Protein AF-A0A0F9I7E5-F1 (afdb_monomer)

Structure (mmCIF, N/CA/C/O backbone):
data_AF-A0A0F9I7E5-F1
#
_entry.id   AF-A0A0F9I7E5-F1
#
loop_
_atom_site.group_PDB
_atom_site.id
_atom_site.type_symbol
_atom_site.label_atom_id
_atom_site.label_alt_id
_atom_site.label_comp_id
_atom_site.label_asym_id
_atom_site.label_entity_id
_atom_site.label_seq_id
_atom_site.pdbx_PDB_ins_code
_atom_site.Cartn_x
_atom_site.Cartn_y
_atom_site.Cartn_z
_atom_site.occupancy
_atom_site.B_iso_or_equiv
_atom_site.auth_seq_id
_atom_site.auth_comp_id
_atom_site.auth_asym_id
_atom_site.auth_atom_id
_atom_site.pdbx_PDB_model_num
ATOM 1 N N . MET A 1 1 ? 16.602 -2.632 -31.548 1.00 53.66 1 MET A N 1
ATOM 2 C CA . MET A 1 1 ? 16.999 -1.218 -31.392 1.00 53.66 1 MET A CA 1
ATOM 3 C C . MET A 1 1 ? 17.053 -0.963 -29.897 1.00 53.66 1 MET A C 1
ATOM 5 O O . MET A 1 1 ? 16.074 -1.279 -29.239 1.00 53.66 1 MET A O 1
ATOM 9 N N . GLY A 1 2 ? 18.195 -0.539 -29.361 1.00 60.75 2 GLY A N 1
ATOM 10 C CA . GLY A 1 2 ? 18.329 -0.127 -27.960 1.00 60.75 2 GLY A CA 1
ATOM 11 C C . GLY A 1 2 ? 18.559 1.380 -27.911 1.00 60.75 2 GLY A C 1
ATOM 12 O O . GLY A 1 2 ? 19.133 1.924 -28.853 1.00 60.75 2 GLY A O 1
ATOM 13 N N . TYR A 1 3 ? 18.079 2.038 -26.861 1.00 68.38 3 TYR A N 1
ATOM 14 C CA . TYR A 1 3 ? 18.292 3.467 -26.637 1.00 68.38 3 TYR A CA 1
ATOM 15 C C . TYR A 1 3 ? 19.515 3.684 -25.739 1.00 68.38 3 TYR A C 1
ATOM 17 O O . TYR A 1 3 ? 19.786 2.872 -24.856 1.00 68.38 3 TYR A O 1
ATOM 25 N N . ASP A 1 4 ? 20.220 4.801 -25.929 1.00 76.62 4 ASP A N 1
ATOM 26 C CA . ASP A 1 4 ? 21.412 5.176 -25.142 1.00 76.62 4 ASP A CA 1
ATOM 27 C C . ASP A 1 4 ? 21.085 5.611 -23.695 1.00 76.62 4 ASP A C 1
ATOM 29 O O . ASP A 1 4 ? 21.970 6.005 -22.937 1.00 76.62 4 ASP A O 1
ATOM 33 N N . SER A 1 5 ? 19.807 5.576 -23.306 1.00 72.12 5 SER A N 1
ATOM 34 C CA . SER A 1 5 ? 19.292 6.051 -22.023 1.00 72.12 5 SER A CA 1
ATOM 35 C C . SER A 1 5 ? 18.231 5.094 -21.484 1.00 72.12 5 SER A C 1
ATOM 37 O O . SER A 1 5 ? 17.397 4.599 -22.240 1.00 72.12 5 SER A O 1
ATOM 39 N N . ILE A 1 6 ? 18.233 4.893 -20.162 1.00 70.31 6 ILE A N 1
ATOM 40 C CA . ILE A 1 6 ? 17.159 4.192 -19.436 1.00 70.31 6 ILE A CA 1
ATOM 41 C C . ILE A 1 6 ? 15.890 5.049 -19.281 1.00 70.31 6 ILE A C 1
ATOM 43 O O . ILE A 1 6 ? 14.870 4.558 -18.815 1.00 70.31 6 ILE A O 1
ATOM 47 N N . TYR A 1 7 ? 15.957 6.327 -19.665 1.00 64.88 7 TYR A N 1
ATOM 48 C CA . TYR A 1 7 ? 14.845 7.273 -19.630 1.00 64.88 7 TYR A CA 1
ATOM 49 C C . TYR A 1 7 ? 14.333 7.551 -21.039 1.00 64.88 7 TYR A C 1
ATOM 51 O O . TYR A 1 7 ? 15.114 7.930 -21.921 1.00 64.88 7 TYR A O 1
ATOM 59 N N . LEU A 1 8 ? 13.019 7.427 -21.218 1.00 65.38 8 LEU A N 1
ATOM 60 C CA . LEU A 1 8 ? 12.291 7.810 -22.423 1.00 65.38 8 LEU A CA 1
ATOM 61 C C . LEU A 1 8 ? 11.456 9.060 -22.128 1.00 65.38 8 LEU A C 1
ATOM 63 O O . LEU A 1 8 ? 10.976 9.245 -21.014 1.00 65.38 8 LEU A O 1
ATOM 67 N N . LYS A 1 9 ? 11.312 9.942 -23.123 1.00 64.31 9 LYS A N 1
ATOM 68 C CA . LYS A 1 9 ? 10.495 11.162 -22.986 1.00 64.31 9 LYS A CA 1
ATOM 69 C C . LYS A 1 9 ? 8.990 10.871 -22.952 1.00 64.31 9 LYS A C 1
ATOM 71 O O . LYS A 1 9 ? 8.236 11.712 -22.483 1.00 64.31 9 LYS A O 1
ATOM 76 N N . GLU A 1 10 ? 8.580 9.722 -23.479 1.00 61.12 10 GLU A N 1
ATOM 77 C CA . GLU A 1 10 ? 7.194 9.277 -23.636 1.00 61.12 10 GLU A CA 1
ATOM 78 C C . GLU A 1 10 ? 7.157 7.763 -23.366 1.00 61.12 10 GLU A C 1
ATOM 80 O O . GLU A 1 10 ? 8.165 7.085 -23.597 1.00 61.12 10 GLU A O 1
ATOM 85 N N . ASN A 1 11 ? 6.039 7.234 -22.857 1.00 62.25 11 ASN A N 1
ATOM 86 C CA . ASN A 1 11 ? 5.848 5.786 -22.746 1.00 62.25 11 ASN A CA 1
ATOM 87 C C . ASN A 1 11 ? 5.289 5.222 -24.069 1.00 62.25 11 ASN A C 1
ATOM 89 O O . ASN A 1 11 ? 4.893 5.982 -24.955 1.00 62.25 11 ASN A O 1
ATOM 93 N N . ASP A 1 12 ? 5.228 3.894 -24.211 1.00 60.59 12 ASP A N 1
ATOM 94 C CA . ASP A 1 12 ? 4.752 3.220 -25.437 1.00 60.59 12 ASP A CA 1
ATOM 95 C C . ASP A 1 12 ? 3.287 3.562 -25.829 1.00 60.59 12 ASP A C 1
ATOM 97 O O . ASP A 1 12 ? 2.820 3.166 -26.898 1.00 60.59 12 ASP A O 1
ATOM 101 N N . THR A 1 13 ? 2.554 4.313 -24.997 1.00 56.59 13 THR A N 1
ATOM 102 C CA . THR A 1 13 ? 1.137 4.694 -25.157 1.00 56.59 13 THR A CA 1
ATOM 103 C C . THR A 1 13 ? 0.867 6.209 -25.208 1.00 56.59 13 THR A C 1
ATOM 105 O O . THR A 1 13 ? -0.288 6.592 -25.401 1.00 56.59 13 THR A O 1
ATOM 108 N N . GLY A 1 14 ? 1.883 7.077 -25.095 1.00 60.41 14 GLY A N 1
ATOM 109 C CA . GLY A 1 14 ? 1.739 8.543 -25.139 1.00 60.41 14 GLY A CA 1
ATOM 110 C C . GLY A 1 14 ? 2.376 9.266 -23.939 1.00 60.41 14 GLY A C 1
ATOM 111 O O . GLY A 1 14 ? 3.204 8.678 -23.240 1.00 60.41 14 GLY A O 1
ATOM 112 N N . PRO A 1 15 ? 2.046 10.554 -23.693 1.00 51.66 15 PRO A N 1
ATOM 113 C CA . PRO A 1 15 ? 2.513 11.249 -22.499 1.00 51.66 15 PRO A CA 1
ATOM 114 C C . PRO A 1 15 ? 1.966 10.533 -21.262 1.00 51.66 15 PRO A C 1
ATOM 116 O O . PRO A 1 15 ? 0.757 10.434 -21.057 1.00 51.66 15 PRO A O 1
ATOM 119 N N . ASP A 1 16 ? 2.882 9.982 -20.474 1.00 53.34 16 ASP A N 1
ATOM 120 C CA . ASP A 1 16 ? 2.569 9.307 -19.227 1.00 53.34 16 ASP A CA 1
ATOM 121 C C . ASP A 1 16 ? 2.253 10.351 -18.152 1.00 53.34 16 ASP A C 1
ATOM 123 O O . ASP A 1 16 ? 3.145 10.841 -17.459 1.00 53.34 16 ASP A O 1
ATOM 127 N N . ASP A 1 17 ? 0.981 10.726 -18.020 1.00 53.09 17 ASP A N 1
ATOM 128 C CA . ASP A 1 17 ? 0.529 11.593 -16.923 1.00 53.09 17 ASP A CA 1
ATOM 129 C C . ASP A 1 17 ? 0.596 10.882 -15.547 1.00 53.09 17 ASP A C 1
ATOM 131 O O . ASP A 1 17 ? 0.290 11.492 -14.521 1.00 53.09 17 ASP A O 1
ATOM 135 N N . ALA A 1 18 ? 1.004 9.605 -15.497 1.00 53.84 18 ALA A N 1
ATOM 136 C CA . ALA A 1 18 ? 1.139 8.789 -14.292 1.00 53.84 18 ALA A CA 1
ATOM 137 C C . ALA A 1 18 ? 2.602 8.406 -13.998 1.00 53.84 18 ALA A C 1
ATOM 139 O O . ALA A 1 18 ? 2.894 7.305 -13.530 1.00 53.84 18 ALA A O 1
ATOM 140 N N . VAL A 1 19 ? 3.538 9.338 -14.202 1.00 57.97 19 VAL A N 1
ATOM 141 C CA . VAL A 1 19 ? 4.891 9.216 -13.641 1.00 57.97 19 VAL A CA 1
ATOM 142 C C . VAL A 1 19 ? 4.823 9.234 -12.111 1.00 57.97 19 VAL A C 1
ATOM 144 O O . VAL A 1 19 ? 4.717 10.281 -11.472 1.00 57.97 19 VAL A O 1
ATOM 147 N N . HIS A 1 20 ? 4.858 8.048 -11.506 1.00 62.81 20 HIS A N 1
ATOM 148 C CA . HIS A 1 20 ? 5.090 7.906 -10.076 1.00 62.81 20 HIS A CA 1
ATOM 149 C C . HIS A 1 20 ? 6.484 8.453 -9.726 1.00 62.81 20 HIS A C 1
ATOM 151 O O . HIS A 1 20 ? 7.433 8.293 -10.495 1.00 62.81 20 HIS A O 1
ATOM 157 N N . ASP A 1 21 ? 6.612 9.102 -8.564 1.00 67.56 21 ASP A N 1
ATOM 158 C CA . ASP A 1 21 ? 7.927 9.425 -7.998 1.00 67.56 21 ASP A CA 1
ATOM 159 C C . ASP A 1 21 ? 8.752 8.134 -7.839 1.00 67.56 21 ASP A C 1
ATOM 161 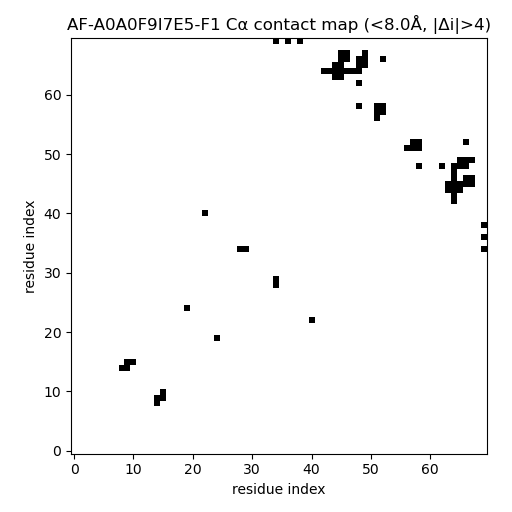O O . ASP A 1 21 ? 8.183 7.045 -7.735 1.00 67.56 21 ASP A O 1
ATOM 165 N N . TYR A 1 22 ? 10.079 8.244 -7.777 1.00 68.38 22 TYR A N 1
ATOM 166 C CA . TYR A 1 22 ? 11.005 7.106 -7.691 1.00 68.38 22 TYR A CA 1
ATOM 167 C C . TYR A 1 22 ? 10.638 6.094 -6.598 1.00 68.38 22 TYR A C 1
ATOM 169 O O . TYR A 1 22 ? 10.892 4.904 -6.760 1.00 68.38 22 TYR A O 1
ATOM 177 N N . PHE A 1 23 ? 10.033 6.563 -5.506 1.00 74.75 23 PHE A N 1
ATOM 178 C CA . PHE A 1 23 ? 9.621 5.741 -4.369 1.00 74.75 23 PHE A CA 1
ATOM 179 C C . PHE A 1 23 ? 8.094 5.546 -4.252 1.00 74.75 23 PHE A C 1
ATOM 181 O O . PHE A 1 23 ? 7.635 4.901 -3.312 1.00 74.75 23 PHE A O 1
ATOM 188 N N . GLY A 1 24 ? 7.287 6.066 -5.189 1.00 81.06 24 GLY A N 1
ATOM 189 C CA . GLY A 1 24 ? 5.818 6.066 -5.093 1.00 81.06 24 GLY A CA 1
ATOM 190 C C . GLY A 1 24 ? 5.287 6.842 -3.871 1.00 81.06 24 GLY A C 1
ATOM 191 O O . GLY A 1 24 ? 6.042 7.501 -3.163 1.00 81.06 24 GLY A O 1
ATOM 192 N N . ILE A 1 25 ? 3.974 6.806 -3.599 1.00 82.06 25 ILE A N 1
ATOM 193 C CA . ILE A 1 25 ? 3.391 7.386 -2.367 1.00 82.06 25 ILE A CA 1
ATOM 194 C C . ILE A 1 25 ? 2.407 6.387 -1.745 1.00 82.06 25 ILE A C 1
ATOM 196 O O . ILE A 1 25 ? 1.499 5.910 -2.421 1.00 82.06 25 ILE A O 1
ATOM 200 N N . PHE A 1 26 ? 2.546 6.112 -0.443 1.00 78.56 26 PHE A N 1
ATOM 201 C CA . PHE A 1 26 ? 1.687 5.199 0.320 1.00 78.56 26 PHE A CA 1
ATOM 202 C C . PHE A 1 26 ? 1.283 5.823 1.669 1.00 78.56 26 PHE A C 1
ATOM 204 O O . PHE A 1 26 ? 2.146 6.180 2.467 1.00 78.56 26 PHE A O 1
ATOM 211 N N . ILE A 1 27 ? -0.020 5.976 1.945 1.00 82.25 27 ILE A N 1
ATOM 212 C CA . ILE A 1 27 ? -0.548 6.496 3.224 1.00 82.25 27 ILE A CA 1
ATOM 213 C C . ILE A 1 27 ? -1.825 5.723 3.582 1.00 82.25 27 ILE A C 1
ATOM 215 O O . ILE A 1 27 ? -2.733 5.637 2.760 1.00 82.25 27 ILE A O 1
ATOM 219 N N . ILE A 1 28 ? -1.940 5.212 4.812 1.00 79.31 28 ILE A N 1
ATOM 220 C CA . ILE A 1 28 ? -3.175 4.583 5.314 1.00 79.31 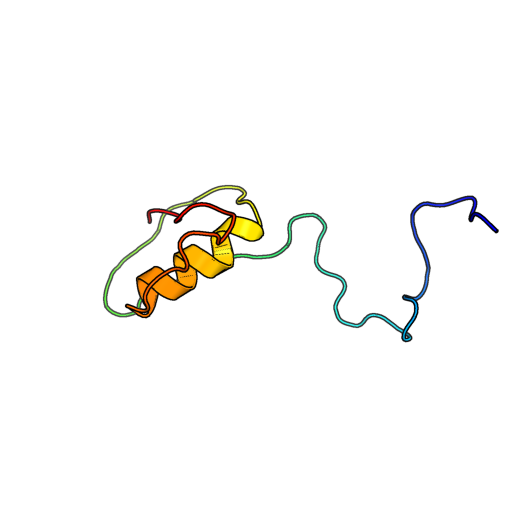28 ILE A CA 1
ATOM 221 C C . ILE A 1 28 ? -3.779 5.425 6.444 1.00 79.31 28 ILE A C 1
ATOM 223 O O . ILE A 1 28 ? -3.088 5.812 7.384 1.00 79.31 28 ILE A O 1
ATOM 227 N N . TYR A 1 29 ? -5.090 5.674 6.364 1.00 84.94 29 TYR A N 1
ATOM 228 C CA . TYR A 1 29 ? -5.884 6.412 7.348 1.00 84.94 29 TYR A CA 1
ATOM 229 C C . TYR A 1 29 ? -7.159 5.636 7.703 1.00 84.94 29 TYR A C 1
ATOM 231 O O . TYR A 1 29 ? -7.910 5.229 6.818 1.00 84.94 29 TYR A O 1
ATOM 239 N N . ASP A 1 30 ? -7.420 5.475 9.001 1.00 84.19 30 ASP A N 1
ATOM 240 C CA . ASP A 1 30 ? -8.646 4.887 9.547 1.00 84.19 30 ASP A CA 1
ATOM 241 C C . ASP A 1 30 ? -9.340 5.931 10.443 1.00 84.19 30 ASP A C 1
ATOM 243 O O . ASP A 1 30 ? -8.786 6.323 11.469 1.00 84.19 30 ASP A O 1
ATOM 247 N N . PRO A 1 31 ? -10.560 6.394 10.121 1.00 85.62 31 PRO A N 1
ATOM 248 C CA . PRO A 1 31 ? -11.254 7.389 10.939 1.00 85.62 31 PRO A CA 1
ATOM 249 C C . PRO A 1 31 ? -11.680 6.859 12.320 1.00 85.62 31 PRO A C 1
ATOM 251 O O . PRO A 1 31 ? -12.004 7.649 13.206 1.00 85.62 31 PRO A O 1
ATOM 254 N N . LYS A 1 32 ? -11.706 5.535 12.520 1.00 87.44 32 LYS A N 1
ATOM 255 C CA . LYS A 1 32 ? -12.093 4.880 13.779 1.00 87.44 32 LYS A CA 1
ATOM 256 C C . LYS A 1 32 ? -10.897 4.555 14.669 1.00 87.44 32 LYS A C 1
ATOM 258 O O . LYS A 1 32 ? -11.083 4.305 15.860 1.00 87.44 32 LYS A O 1
ATOM 263 N N . ARG A 1 33 ? -9.680 4.537 14.119 1.00 81.44 33 ARG A N 1
ATOM 264 C CA . ARG A 1 33 ? -8.451 4.191 14.843 1.00 81.44 33 ARG A CA 1
ATOM 265 C C . ARG A 1 33 ? -7.430 5.300 14.661 1.00 81.44 33 ARG A C 1
ATOM 267 O O . ARG A 1 33 ? -7.078 5.664 13.551 1.00 81.44 33 ARG A O 1
ATOM 274 N N . LYS A 1 34 ? -6.887 5.817 15.762 1.00 78.38 34 LYS A N 1
ATOM 275 C CA . LYS A 1 34 ? -5.782 6.776 15.689 1.00 78.38 34 LYS A CA 1
ATOM 276 C C . LYS A 1 34 ? -4.478 6.026 15.404 1.00 78.38 34 LYS A C 1
ATOM 278 O O . LYS A 1 34 ? -3.741 5.688 16.324 1.00 78.38 34 LYS A O 1
ATOM 283 N N . ILE A 1 35 ? -4.244 5.738 14.129 1.00 77.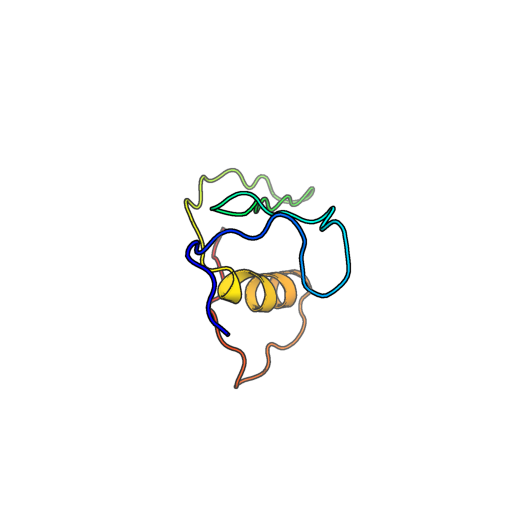56 35 ILE A N 1
ATOM 284 C CA . ILE A 1 35 ? -2.998 5.182 13.599 1.00 77.56 35 ILE A CA 1
ATOM 285 C C . ILE A 1 35 ? -2.113 6.331 13.114 1.00 77.56 35 ILE A C 1
ATOM 287 O O . ILE A 1 35 ? -2.566 7.237 12.420 1.00 77.56 35 ILE A O 1
ATOM 291 N N . GLY A 1 36 ? -0.864 6.336 13.566 1.00 77.81 36 GLY A N 1
ATOM 292 C CA . GLY A 1 36 ? 0.100 7.402 13.310 1.00 77.81 36 GLY A CA 1
ATOM 293 C C . GLY A 1 36 ? 1.497 6.864 13.548 1.00 77.81 36 GLY A C 1
ATOM 294 O O . GLY A 1 36 ? 2.067 7.057 14.619 1.00 77.81 36 GLY A O 1
ATOM 295 N N . LYS A 1 37 ? 1.999 6.115 12.569 1.00 85.38 37 LYS A N 1
ATOM 296 C CA . LYS A 1 37 ? 3.316 5.490 12.602 1.00 85.38 37 LYS A CA 1
ATOM 297 C C . LYS A 1 37 ? 3.981 5.703 11.252 1.00 85.38 37 LYS A C 1
ATOM 299 O O . LYS A 1 37 ? 3.353 5.476 10.223 1.00 85.38 37 LYS A O 1
ATOM 304 N N . ASP A 1 38 ? 5.239 6.121 11.281 1.00 89.19 38 ASP A N 1
ATOM 305 C CA . ASP A 1 38 ? 6.089 6.065 10.100 1.00 89.19 38 ASP A CA 1
ATOM 306 C C . ASP A 1 38 ? 6.431 4.596 9.820 1.00 89.19 38 ASP A C 1
ATOM 308 O O . ASP A 1 38 ? 6.998 3.898 10.669 1.00 89.19 38 ASP A O 1
ATOM 312 N N . LEU A 1 39 ? 5.995 4.108 8.661 1.00 90.31 39 LEU A N 1
ATOM 313 C CA . LEU A 1 39 ? 6.20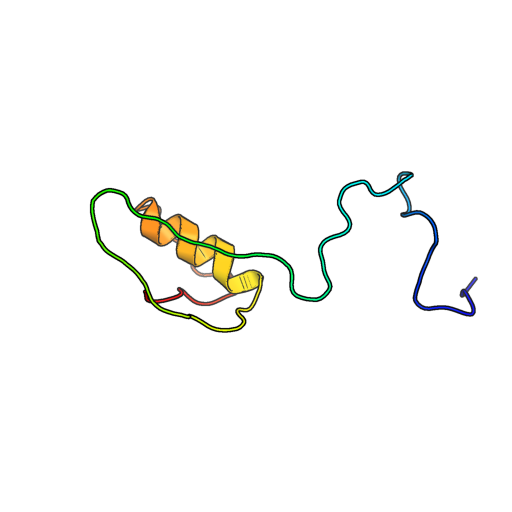8 2.730 8.231 1.00 90.31 39 LEU A CA 1
ATOM 314 C C . LEU A 1 39 ? 7.486 2.579 7.395 1.00 90.31 39 LEU A C 1
ATOM 316 O O . LEU A 1 39 ? 7.878 1.440 7.129 1.00 90.31 39 LEU A O 1
ATOM 320 N N . GLY A 1 40 ? 8.148 3.685 7.042 1.00 91.88 40 GLY A N 1
ATOM 321 C CA . GLY A 1 40 ? 9.249 3.718 6.088 1.00 91.88 40 GLY A CA 1
ATOM 322 C C . GLY A 1 40 ? 8.820 3.277 4.688 1.00 91.88 40 GLY A C 1
ATOM 323 O O . GLY A 1 40 ? 7.631 3.169 4.381 1.00 91.88 40 GLY A O 1
ATOM 324 N N . GLU A 1 41 ? 9.808 2.981 3.848 1.00 92.00 41 GLU A N 1
ATOM 325 C CA . GLU A 1 41 ? 9.579 2.406 2.524 1.00 92.00 41 GLU A CA 1
ATOM 326 C C . GLU A 1 41 ? 8.952 1.007 2.629 1.00 92.00 41 GLU A C 1
ATOM 328 O O . GLU A 1 41 ? 9.207 0.230 3.567 1.00 92.00 41 GLU A O 1
ATOM 333 N N . LYS A 1 42 ? 8.092 0.704 1.657 1.00 93.19 42 LYS A N 1
ATOM 334 C CA . LYS A 1 42 ? 7.418 -0.584 1.515 1.00 93.19 42 LYS A CA 1
ATOM 335 C C . LYS A 1 42 ? 7.514 -1.068 0.088 1.00 93.19 42 LYS A C 1
ATOM 337 O O . LYS A 1 42 ? 7.585 -0.262 -0.837 1.00 93.19 42 LYS A O 1
ATOM 342 N N . ASP A 1 43 ? 7.503 -2.387 -0.055 1.00 94.06 43 ASP A N 1
ATOM 343 C CA . ASP A 1 43 ? 7.400 -3.005 -1.364 1.00 94.06 43 ASP A CA 1
ATOM 344 C C . ASP A 1 43 ? 6.005 -2.721 -1.933 1.00 94.06 43 ASP A C 1
ATOM 346 O O . ASP A 1 43 ? 4.997 -2.799 -1.225 1.00 94.06 43 ASP A O 1
ATOM 350 N N . ILE A 1 44 ? 5.930 -2.392 -3.221 1.00 93.12 44 ILE A N 1
ATOM 351 C CA . ILE A 1 44 ? 4.654 -2.193 -3.907 1.00 93.12 44 ILE A CA 1
ATOM 352 C C . ILE A 1 44 ? 3.792 -3.465 -3.876 1.00 93.12 44 ILE A C 1
ATOM 354 O O . ILE A 1 44 ? 2.562 -3.383 -3.842 1.00 93.12 44 ILE A O 1
ATOM 358 N N . LEU A 1 45 ? 4.424 -4.641 -3.820 1.00 96.44 45 LEU A N 1
ATOM 359 C CA . LEU A 1 45 ? 3.735 -5.925 -3.716 1.00 96.44 45 LEU A CA 1
ATOM 360 C C . LEU A 1 45 ? 3.011 -6.093 -2.375 1.00 96.44 45 LEU A C 1
ATOM 362 O O . LEU A 1 45 ? 2.005 -6.793 -2.313 1.00 96.44 45 LEU A O 1
ATOM 366 N N . ASP A 1 46 ? 3.433 -5.394 -1.320 1.00 96.56 46 ASP A N 1
ATOM 367 C CA . ASP A 1 46 ? 2.788 -5.459 -0.005 1.00 96.56 46 ASP A CA 1
ATOM 368 C C . ASP A 1 46 ? 1.424 -4.730 0.019 1.00 96.56 46 ASP A C 1
ATOM 370 O O . ASP A 1 46 ? 0.597 -4.946 0.914 1.00 96.56 46 ASP A O 1
ATOM 374 N N . ILE A 1 47 ? 1.142 -3.863 -0.964 1.00 95.31 47 ILE A N 1
ATOM 375 C CA . ILE A 1 47 ? -0.033 -2.978 -0.947 1.00 95.31 47 ILE A CA 1
ATOM 376 C C . ILE A 1 47 ? -1.337 -3.750 -1.164 1.00 95.31 47 ILE A C 1
ATOM 378 O O . ILE A 1 47 ? -2.321 -3.522 -0.449 1.00 95.31 47 ILE A O 1
ATOM 382 N N . ALA A 1 48 ? -1.365 -4.679 -2.120 1.00 96.56 48 ALA A N 1
ATOM 383 C CA . ALA A 1 48 ? -2.552 -5.473 -2.428 1.00 96.56 48 ALA A CA 1
ATOM 384 C C . ALA A 1 48 ? -2.991 -6.386 -1.258 1.00 96.56 48 ALA A C 1
ATOM 386 O O . ALA A 1 48 ? -4.136 -6.240 -0.811 1.00 96.56 48 ALA A O 1
ATOM 387 N N . PRO A 1 49 ? -2.133 -7.259 -0.686 1.00 97.69 49 PRO A N 1
ATOM 388 C CA . PRO A 1 49 ? -2.522 -8.113 0.440 1.00 97.69 49 PRO A CA 1
ATOM 389 C C . PRO A 1 49 ? -2.894 -7.301 1.690 1.00 97.69 49 PRO A C 1
ATOM 391 O O . PRO A 1 49 ? -3.846 -7.647 2.396 1.00 97.69 49 PRO A O 1
ATOM 394 N N . THR A 1 50 ? -2.218 -6.175 1.942 1.00 95.94 50 THR A N 1
ATOM 395 C CA . THR A 1 50 ? -2.579 -5.248 3.027 1.00 95.94 50 THR A CA 1
ATOM 396 C C . THR A 1 50 ? -3.983 -4.670 2.834 1.00 95.94 50 THR A C 1
ATOM 398 O O . THR A 1 50 ? -4.785 -4.659 3.770 1.00 95.94 50 THR A O 1
ATOM 401 N N . SER A 1 51 ? -4.314 -4.242 1.614 1.00 95.38 51 SER A N 1
ATOM 402 C CA . SER A 1 51 ? -5.636 -3.694 1.284 1.00 95.38 51 SER A CA 1
ATOM 403 C C . SER A 1 51 ? -6.747 -4.732 1.467 1.00 95.38 51 SER A C 1
ATOM 405 O O . SER A 1 51 ? -7.785 -4.429 2.057 1.00 95.38 51 SER A O 1
ATOM 407 N N . LEU A 1 52 ? -6.516 -5.978 1.038 1.00 96.81 52 LEU A N 1
ATOM 408 C CA . LEU A 1 52 ? -7.468 -7.077 1.225 1.00 96.81 52 LEU A CA 1
ATOM 409 C C . 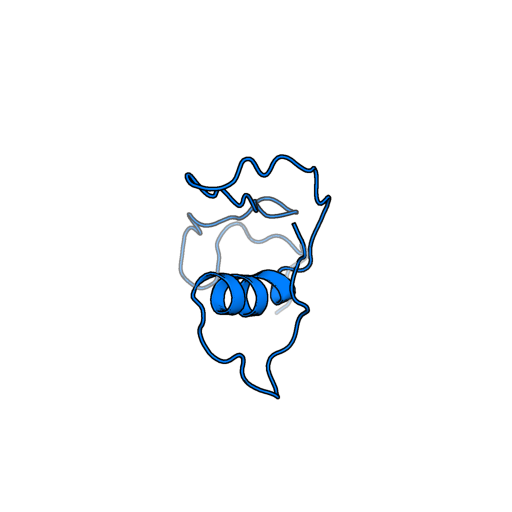LEU A 1 52 ? -7.722 -7.375 2.710 1.00 96.81 52 LEU A C 1
ATOM 411 O O . LEU A 1 52 ? -8.881 -7.501 3.111 1.00 96.81 52 LEU A O 1
ATOM 415 N N . LYS A 1 53 ? -6.671 -7.392 3.548 1.00 95.00 53 LYS A N 1
ATOM 416 C CA . LYS A 1 53 ? -6.810 -7.547 5.008 1.00 95.00 53 LYS A CA 1
ATOM 417 C C . LYS A 1 53 ? -7.681 -6.449 5.620 1.00 95.00 53 LYS A C 1
ATOM 419 O O . LYS A 1 53 ? -8.547 -6.758 6.434 1.00 95.00 53 LYS A O 1
ATOM 424 N N . ILE A 1 54 ? -7.473 -5.185 5.237 1.00 92.50 54 ILE A N 1
ATOM 425 C CA . ILE A 1 54 ? -8.259 -4.043 5.746 1.00 92.50 54 ILE A CA 1
ATOM 426 C C . ILE A 1 54 ? -9.739 -4.184 5.372 1.00 92.50 54 ILE A C 1
ATOM 428 O O . ILE A 1 54 ? -10.614 -3.892 6.187 1.00 92.50 54 ILE A O 1
ATOM 432 N N . LEU A 1 55 ? -10.019 -4.650 4.154 1.00 93.75 55 LEU A N 1
ATOM 433 C CA . LEU A 1 55 ? -11.377 -4.852 3.648 1.00 93.75 55 LEU A CA 1
ATOM 434 C C . LEU A 1 55 ? -12.036 -6.148 4.156 1.00 93.75 55 LEU A C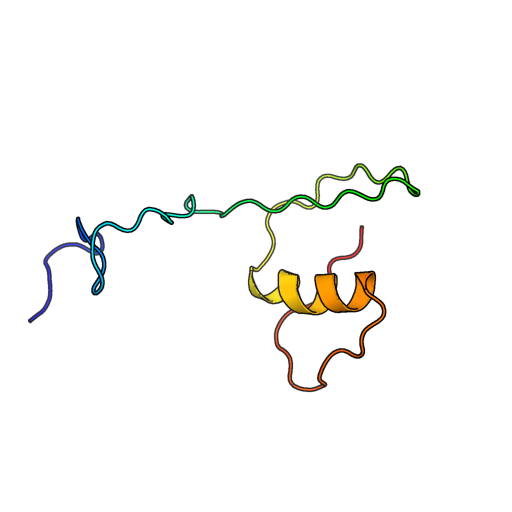 1
ATOM 436 O O . LEU A 1 55 ? -13.225 -6.351 3.917 1.00 93.75 55 LEU A O 1
ATOM 440 N N . GLY A 1 56 ? -11.295 -7.016 4.855 1.00 95.56 56 GLY A N 1
ATOM 441 C CA . GLY A 1 56 ? -11.788 -8.310 5.334 1.00 95.56 56 GLY A CA 1
ATOM 442 C C . GLY A 1 56 ? -12.023 -9.333 4.217 1.00 95.56 56 GLY A C 1
ATOM 443 O O . GLY A 1 56 ? -12.878 -10.205 4.361 1.00 95.56 56 GLY A O 1
ATOM 444 N N . ILE A 1 57 ? -11.296 -9.214 3.103 1.00 97.94 57 ILE A N 1
ATOM 445 C CA . ILE A 1 57 ? -11.378 -10.112 1.944 1.00 97.94 57 ILE A CA 1
ATOM 446 C C . ILE A 1 57 ? -10.290 -11.189 2.066 1.00 97.94 57 ILE A C 1
ATOM 448 O O . ILE A 1 57 ? -9.178 -10.903 2.512 1.00 97.94 57 ILE A O 1
ATOM 452 N N . GLU A 1 58 ? -10.602 -12.431 1.679 1.00 97.81 58 GLU A N 1
ATOM 453 C CA . GLU A 1 58 ? -9.623 -13.525 1.663 1.00 97.81 58 GLU A CA 1
ATOM 454 C C . GLU A 1 58 ? -8.472 -13.210 0.698 1.00 97.81 58 GLU A C 1
ATOM 456 O O . GLU A 1 58 ? -8.686 -12.823 -0.452 1.00 97.81 58 GLU A O 1
ATOM 461 N N . ILE A 1 59 ? -7.243 -13.380 1.182 1.00 98.19 59 ILE A N 1
ATOM 462 C CA . ILE A 1 59 ? -6.029 -13.163 0.396 1.00 98.19 59 ILE A CA 1
ATOM 463 C C . ILE A 1 59 ? -5.709 -14.463 -0.357 1.00 98.19 59 ILE A C 1
ATOM 465 O O . ILE A 1 59 ? -5.618 -15.513 0.289 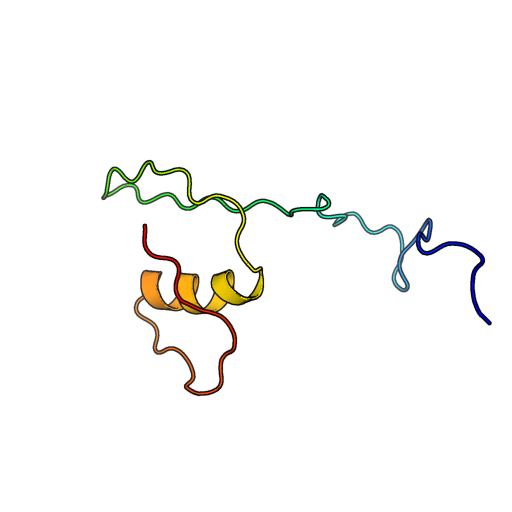1.00 98.19 59 ILE A O 1
ATOM 469 N N . PRO A 1 60 ? -5.524 -14.428 -1.692 1.00 97.75 60 PRO A N 1
ATOM 470 C CA . PRO A 1 60 ? -5.123 -15.604 -2.457 1.00 97.75 60 PRO A CA 1
ATOM 471 C C . PRO A 1 60 ? -3.820 -16.210 -1.926 1.00 97.75 60 PRO A C 1
ATOM 473 O O . PRO A 1 60 ? -2.881 -15.492 -1.587 1.00 97.75 60 PRO A O 1
ATOM 476 N N . LYS A 1 61 ? -3.749 -17.543 -1.861 1.00 96.19 61 LYS A N 1
ATOM 477 C CA . LYS A 1 61 ? -2.592 -18.261 -1.287 1.00 96.19 61 LYS A CA 1
ATOM 478 C C . LYS A 1 61 ? -1.300 -18.078 -2.084 1.00 96.19 61 LYS A C 1
ATOM 480 O O . LYS A 1 61 ? -0.224 -18.316 -1.550 1.00 96.19 61 LYS A O 1
ATOM 485 N N . ASP A 1 62 ? -1.434 -17.735 -3.355 1.00 97.00 62 ASP A N 1
ATOM 486 C CA . ASP A 1 62 ? -0.373 -17.515 -4.329 1.00 97.00 62 ASP A CA 1
ATOM 487 C C . ASP A 1 62 ? -0.074 -16.026 -4.563 1.00 97.00 62 ASP A C 1
ATOM 489 O O . ASP A 1 62 ? 0.746 -15.703 -5.418 1.00 97.00 62 ASP A O 1
ATOM 493 N N . MET A 1 63 ? -0.710 -15.115 -3.816 1.00 96.69 63 MET A N 1
ATOM 494 C CA . MET A 1 63 ? -0.418 -13.684 -3.894 1.00 96.69 63 MET A CA 1
ATOM 495 C C . MET A 1 63 ? 0.967 -13.382 -3.309 1.00 96.69 63 MET A C 1
ATOM 497 O O . MET A 1 63 ? 1.278 -13.773 -2.185 1.00 96.69 63 MET A O 1
ATOM 501 N N . GLU A 1 64 ? 1.781 -12.660 -4.077 1.00 97.44 64 GLU A N 1
ATOM 502 C CA . GLU A 1 64 ? 3.071 -12.135 -3.629 1.00 97.44 64 GLU A CA 1
ATOM 503 C C . GLU A 1 64 ? 2.901 -10.916 -2.706 1.00 97.44 64 GLU A C 1
ATOM 505 O O . GLU A 1 64 ? 1.862 -10.253 -2.702 1.00 97.44 64 GLU A O 1
ATOM 510 N N . GLY A 1 65 ? 3.949 -10.613 -1.939 1.00 96.88 65 GLY A N 1
ATOM 511 C CA . GLY A 1 65 ? 3.954 -9.535 -0.955 1.00 96.88 65 GLY A CA 1
ATOM 512 C C . GLY A 1 65 ? 3.510 -9.978 0.438 1.00 96.88 65 GLY A C 1
ATOM 513 O O . GLY A 1 65 ? 2.993 -11.073 0.662 1.00 96.88 65 GLY A O 1
ATOM 514 N N . ASN A 1 66 ? 3.746 -9.107 1.409 1.00 96.44 66 ASN A N 1
ATOM 515 C CA . ASN A 1 66 ? 3.432 -9.317 2.810 1.00 96.44 66 ASN A CA 1
ATOM 516 C C . ASN A 1 66 ? 2.416 -8.286 3.290 1.00 96.44 66 ASN A C 1
ATOM 518 O O . ASN A 1 66 ? 2.306 -7.170 2.791 1.00 96.44 66 ASN A O 1
ATOM 522 N N . ILE A 1 67 ? 1.674 -8.658 4.324 1.00 96.12 67 ILE A N 1
ATOM 523 C CA . ILE A 1 67 ? 0.788 -7.725 5.003 1.00 9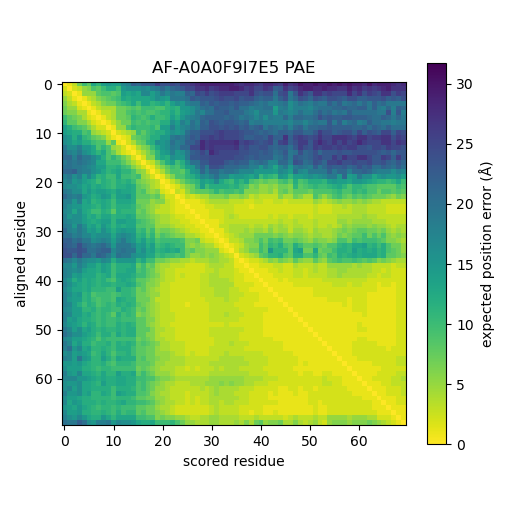6.12 67 ILE A CA 1
ATOM 524 C C . ILE A 1 67 ? 1.627 -6.728 5.809 1.00 96.12 67 ILE A C 1
ATOM 526 O O . ILE A 1 67 ? 2.439 -7.121 6.647 1.00 96.12 67 ILE A O 1
ATOM 530 N N . ILE A 1 68 ? 1.353 -5.440 5.628 1.00 93.88 68 ILE A N 1
ATOM 531 C CA . ILE A 1 68 ? 1.929 -4.366 6.430 1.00 93.88 68 ILE A CA 1
ATOM 532 C C . ILE A 1 68 ? 1.131 -4.249 7.729 1.00 93.88 68 ILE A C 1
ATOM 534 O O . ILE A 1 68 ? -0.083 -4.038 7.710 1.00 93.88 68 ILE A O 1
ATOM 538 N N . ASP A 1 69 ? 1.814 -4.354 8.865 1.00 87.00 69 ASP A N 1
ATOM 539 C CA . ASP A 1 69 ? 1.211 -4.128 10.179 1.00 87.00 69 ASP A CA 1
ATOM 540 C C . ASP A 1 69 ? 1.387 -2.667 10.627 1.00 87.00 69 ASP A C 1
ATOM 542 O O . ASP A 1 69 ? 2.506 -2.138 10.662 1.00 87.00 69 ASP A O 1
ATOM 546 N N . PHE A 1 70 ? 0.273 -2.025 10.995 1.00 82.81 70 PHE A N 1
ATOM 547 C CA . PHE A 1 70 ? 0.195 -0.623 11.419 1.00 82.81 70 PHE A CA 1
ATOM 548 C C . PHE A 1 70 ? -0.908 -0.374 12.461 1.00 82.81 70 PHE A C 1
ATOM 550 O O . PHE A 1 70 ? -1.922 -1.116 12.498 1.00 82.81 70 PHE A O 1
#

Organism: NCBI:txid412755

Sequence (70 aa):
MGYDSIYLKENDTGPDDAVHDYFGIFII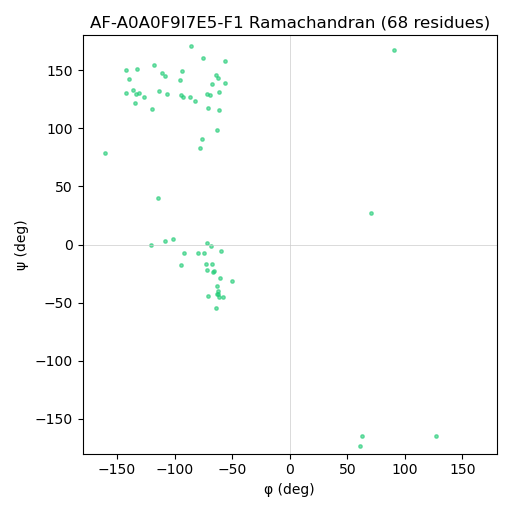YDPKRKIGKDLGEKDILDIAPTSLKILGIEIPKDMEGNIIDF

InterPro domains:
  IPR017850 Alkaline-phosphatase-like, core domain superfamily [G3DSA:3.40.720.10] (5-69)
  IPR017850 Alkaline-phosphatase-like, core domain superfamily [SSF53649] (24-67)

pLDDT: mean 81.57, std 14.89, range [51.66, 98.19]

Solvent-accessible surface area (backbone atoms only — not comparable to full-atom values): 5126 Å² total; per-residue (Å²): 139,85,71,103,53,98,71,72,99,51,53,104,87,41,82,63,91,75,74,67,58,99,83,55,88,87,87,86,87,52,98,90,47,97,73,86,74,91,76,74,86,76,63,77,50,22,51,61,49,30,50,29,57,77,73,71,46,88,69,65,94,84,58,68,60,49,69,72,88,130

Foldseek 3Di:
DDDPDPDDCADPVGNCPPPADPQHDDDDDDPVDPDDDDQDGADPLQVVVQVCVVVVHDDDPPRDHHHRDD

Secondary structure (DSSP, 8-state):
---S-S--SSBTTBS-TT---TT------BTTB----------GGGHHHHHHHHHTPPPPTT--S-PPP-

Radius of gyration: 16.93 Å; Cα contacts (8 Å, |Δi|>4): 39; chains: 1; bounding box: 34×30×47 Å

Mean predicted aligned error: 9.36 Å